Protein AF-A0A6G3U3R5-F1 (afdb_monomer)

Organism: NCBI:txid2706093

pLDDT: mean 96.9, std 4.23, range [70.69, 98.62]

InterPro domains:
  IPR019261 Microbial-type PARG, catalytic domain [PF10021] (9-45)

Solvent-accessible surface area (backbone atoms only — not comparable to full-atom value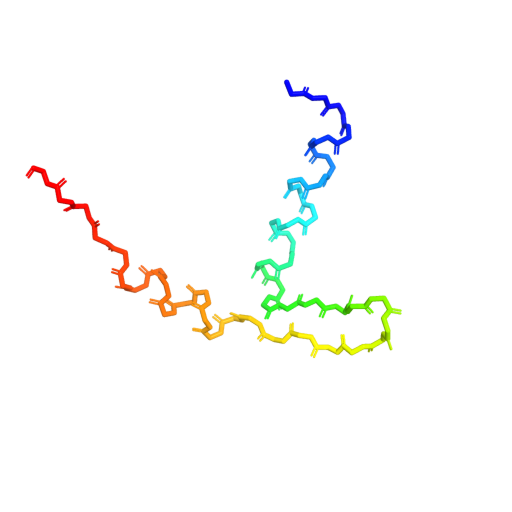s): 2874 Å² total; per-residue (Å²): 136,52,74,68,56,53,52,53,49,52,52,50,54,50,30,60,75,68,24,33,50,69,46,97,90,68,48,78,47,81,42,40,70,59,53,49,51,50,61,74,65,63,78,88,84,132

Mean predicted aligned error: 2.87 Å

Structure (mmCIF, N/CA/C/O backbone):
data_AF-A0A6G3U3R5-F1
#
_entry.id   AF-A0A6G3U3R5-F1
#
loop_
_atom_site.group_PDB
_atom_site.id
_atom_site.type_symbol
_atom_site.label_atom_id
_atom_site.label_alt_id
_atom_site.label_comp_id
_atom_site.label_asym_id
_atom_site.label_entity_id
_atom_site.label_seq_id
_atom_site.pdbx_PDB_ins_code
_atom_site.Cartn_x
_atom_site.Cartn_y
_atom_site.Cartn_z
_atom_site.occupancy
_atom_site.B_iso_or_equiv
_atom_site.auth_seq_id
_atom_site.auth_comp_id
_atom_site.auth_asym_id
_atom_site.auth_atom_id
_atom_site.pdbx_PDB_model_num
ATOM 1 N N . MET A 1 1 ? 2.550 18.997 7.596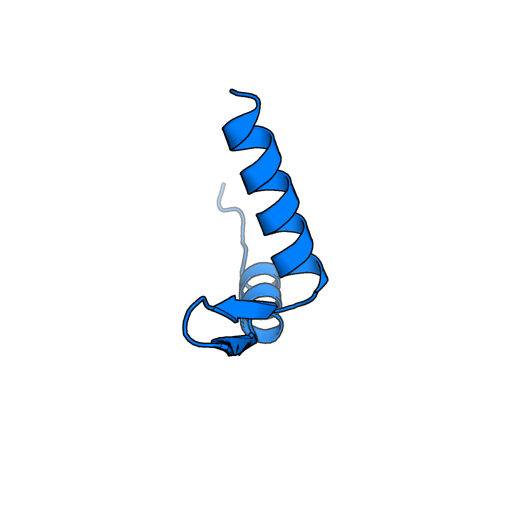 1.00 70.69 1 MET A N 1
ATOM 2 C CA . MET A 1 1 ? 1.898 17.678 7.792 1.00 70.69 1 MET A CA 1
ATOM 3 C C . MET A 1 1 ? 0.955 17.748 8.996 1.00 70.69 1 MET A C 1
ATOM 5 O O . MET A 1 1 ? 1.419 18.094 10.079 1.00 70.69 1 MET A O 1
ATOM 9 N N . SER A 1 2 ? -0.349 17.491 8.836 1.00 95.88 2 SER A N 1
ATOM 10 C CA . SER A 1 2 ? -1.334 17.565 9.937 1.00 95.88 2 SER A CA 1
ATOM 11 C C . SER A 1 2 ? -1.336 16.297 10.803 1.00 95.88 2 SER A C 1
ATOM 13 O O . SER A 1 2 ? -0.820 15.258 10.389 1.00 95.88 2 SER A O 1
ATOM 15 N N . ALA A 1 3 ? -1.933 16.359 12.000 1.00 95.00 3 ALA A N 1
ATOM 16 C CA . ALA A 1 3 ? -2.094 15.187 12.871 1.00 95.00 3 ALA A CA 1
ATOM 17 C C . ALA A 1 3 ? -2.853 14.046 12.171 1.00 95.00 3 ALA A C 1
ATOM 19 O O . ALA A 1 3 ? -2.442 12.892 12.254 1.00 95.00 3 ALA A O 1
ATOM 20 N N . ARG A 1 4 ? -3.889 14.391 11.394 1.00 97.00 4 ARG A N 1
ATOM 21 C CA . ARG A 1 4 ? -4.641 13.445 10.560 1.00 97.00 4 ARG A CA 1
ATOM 22 C C . ARG A 1 4 ? -3.741 12.717 9.561 1.00 97.00 4 ARG A C 1
ATOM 24 O O . ARG A 1 4 ? -3.792 11.497 9.480 1.00 97.00 4 ARG A O 1
ATOM 31 N N . LEU A 1 5 ? -2.911 13.450 8.815 1.00 97.62 5 LEU A N 1
ATOM 32 C CA . LEU A 1 5 ? -2.043 12.842 7.800 1.00 97.62 5 LEU A CA 1
ATOM 33 C C . LEU A 1 5 ? -0.972 11.936 8.419 1.00 97.62 5 LEU A C 1
ATOM 35 O O . LEU A 1 5 ? -0.640 10.913 7.833 1.00 97.62 5 LEU A O 1
ATOM 39 N N . ARG A 1 6 ? -0.466 12.267 9.615 1.00 97.56 6 ARG A N 1
ATOM 40 C CA . ARG A 1 6 ? 0.460 11.383 10.344 1.00 97.56 6 ARG A CA 1
ATOM 41 C C . ARG A 1 6 ? -0.200 10.081 10.795 1.00 97.56 6 ARG A C 1
ATOM 43 O O . ARG A 1 6 ? 0.451 9.046 10.756 1.00 97.56 6 ARG A O 1
ATOM 50 N N . GLY A 1 7 ? -1.471 10.133 11.198 1.00 97.62 7 GLY A N 1
ATOM 51 C CA . GLY A 1 7 ? -2.248 8.927 11.495 1.00 97.62 7 GLY A CA 1
ATOM 52 C C . GLY A 1 7 ? -2.342 8.011 10.275 1.00 97.62 7 GLY A C 1
ATOM 53 O O . GLY A 1 7 ? -1.927 6.862 10.342 1.00 97.62 7 GLY A O 1
ATOM 54 N N . LEU A 1 8 ? -2.756 8.569 9.134 1.00 97.31 8 LEU A N 1
ATOM 55 C CA . LEU A 1 8 ? -2.887 7.813 7.882 1.00 97.31 8 LEU A CA 1
ATOM 56 C C . LEU A 1 8 ? -1.561 7.216 7.392 1.00 97.31 8 LEU A C 1
ATOM 58 O O . LEU A 1 8 ? -1.547 6.101 6.873 1.00 97.31 8 LEU A O 1
ATOM 62 N N . ALA A 1 9 ? -0.452 7.939 7.558 1.00 97.75 9 ALA A N 1
ATOM 63 C CA . ALA A 1 9 ? 0.870 7.425 7.211 1.00 97.75 9 ALA A CA 1
ATOM 64 C C . ALA A 1 9 ? 1.216 6.183 8.044 1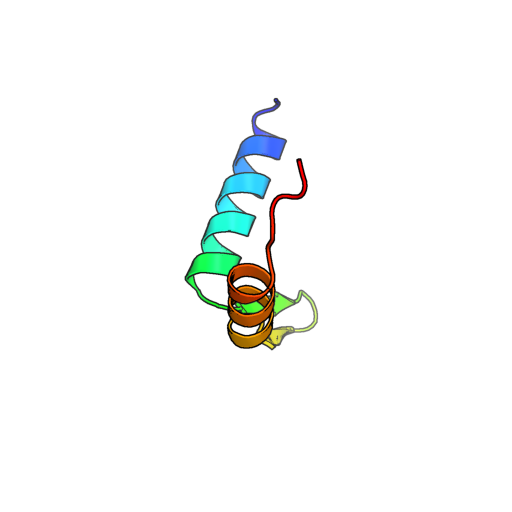.00 97.75 9 ALA A C 1
ATOM 66 O O . ALA A 1 9 ? 1.565 5.151 7.480 1.00 97.75 9 ALA A O 1
ATOM 67 N N . ARG A 1 10 ? 1.017 6.249 9.367 1.00 98.06 10 ARG A N 1
ATOM 68 C CA . ARG A 1 10 ? 1.285 5.118 10.263 1.00 98.06 10 ARG A CA 1
ATOM 69 C C . ARG A 1 10 ? 0.380 3.919 9.979 1.00 98.06 10 ARG A C 1
ATOM 71 O O . ARG A 1 10 ? 0.840 2.784 10.014 1.00 98.06 10 ARG A O 1
ATOM 78 N N . ASP A 1 11 ? -0.888 4.157 9.658 1.00 97.50 11 ASP A N 1
ATOM 79 C CA . ASP A 1 11 ? -1.801 3.079 9.269 1.00 97.50 11 ASP A CA 1
ATOM 80 C C . ASP A 1 11 ? -1.344 2.408 7.967 1.00 97.50 11 ASP A C 1
ATOM 82 O O . ASP A 1 11 ? -1.356 1.184 7.862 1.00 97.50 11 ASP A O 1
ATOM 86 N N . THR A 1 12 ? -0.863 3.192 7.000 1.00 97.88 12 THR A N 1
ATOM 87 C CA . THR A 1 12 ? -0.319 2.663 5.740 1.00 97.88 12 THR A CA 1
ATOM 88 C C . THR A 1 12 ? 0.945 1.833 5.977 1.00 97.88 12 THR A C 1
ATOM 90 O O . THR A 1 12 ? 1.071 0.744 5.421 1.00 97.88 12 THR A O 1
ATOM 93 N N . GLU A 1 13 ? 1.855 2.299 6.836 1.00 98.38 13 GLU A N 1
ATOM 94 C CA . GLU A 1 13 ? 3.047 1.541 7.243 1.00 98.38 13 GLU A CA 1
ATOM 95 C C . GLU A 1 13 ? 2.664 0.197 7.878 1.00 98.38 13 GLU A C 1
ATOM 97 O O . GLU A 1 13 ? 3.217 -0.840 7.510 1.00 98.38 13 GLU A O 1
ATOM 102 N N . ASN A 1 14 ? 1.661 0.190 8.762 1.00 98.38 14 ASN A N 1
ATOM 103 C CA . ASN A 1 14 ? 1.156 -1.033 9.386 1.00 98.38 14 ASN A CA 1
ATOM 104 C C . ASN A 1 14 ? 0.564 -2.010 8.359 1.00 98.38 14 ASN A C 1
ATOM 106 O O . ASN A 1 14 ? 0.794 -3.212 8.461 1.00 98.38 14 ASN A O 1
ATOM 110 N N . ILE A 1 15 ? -0.171 -1.512 7.360 1.00 98.44 15 ILE A N 1
ATOM 111 C CA . ILE A 1 15 ? -0.737 -2.335 6.278 1.00 98.44 15 ILE A CA 1
ATOM 112 C C . ILE A 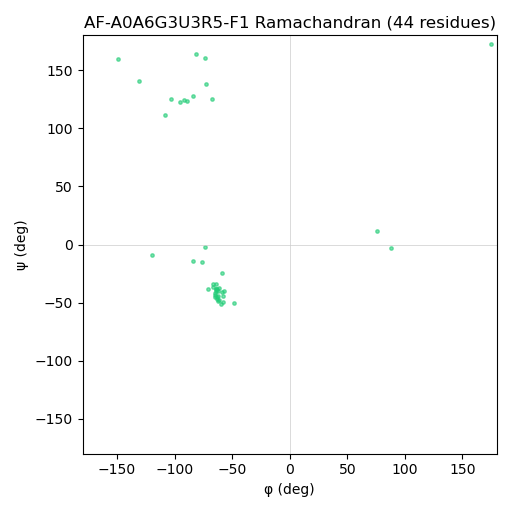1 15 ? 0.373 -3.010 5.465 1.00 98.44 15 ILE A C 1
A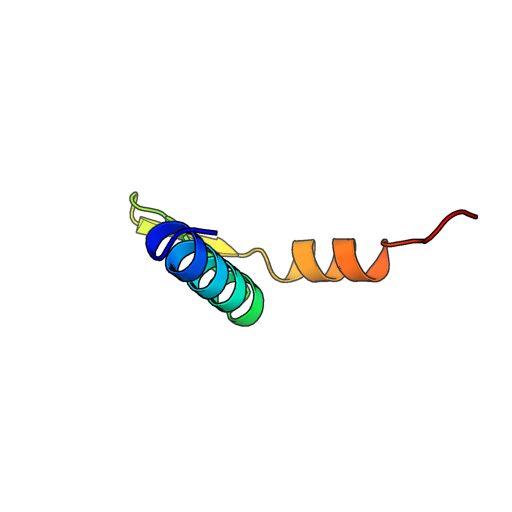TOM 114 O O . ILE A 1 15 ? 0.282 -4.201 5.162 1.00 98.44 15 ILE A O 1
ATOM 118 N N . VAL A 1 16 ? 1.431 -2.267 5.126 1.00 98.31 16 VAL A N 1
ATOM 119 C CA . VAL A 1 16 ? 2.585 -2.809 4.395 1.00 98.31 16 VAL A CA 1
ATOM 120 C C . VAL A 1 16 ? 3.310 -3.858 5.239 1.00 98.31 16 VAL A C 1
ATOM 122 O O . VAL A 1 16 ? 3.585 -4.944 4.735 1.00 98.31 16 VAL A O 1
ATOM 125 N N . ALA A 1 17 ? 3.544 -3.582 6.526 1.00 98.12 17 ALA A N 1
ATOM 126 C CA . ALA A 1 17 ? 4.188 -4.519 7.448 1.00 98.12 17 ALA A CA 1
ATOM 127 C C . ALA A 1 17 ? 3.367 -5.802 7.673 1.00 98.12 17 ALA A C 1
ATOM 129 O O . ALA A 1 17 ? 3.931 -6.891 7.754 1.00 98.12 17 ALA A O 1
ATOM 130 N N . ALA A 1 18 ? 2.038 -5.691 7.743 1.00 98.06 18 ALA A N 1
ATOM 131 C CA . ALA A 1 18 ? 1.129 -6.831 7.858 1.00 98.06 18 ALA A CA 1
ATOM 132 C C . ALA A 1 18 ? 0.941 -7.592 6.532 1.00 98.06 18 ALA A C 1
ATOM 134 O O . ALA A 1 18 ? 0.412 -8.703 6.525 1.00 98.06 18 ALA A O 1
ATOM 135 N N . GLY A 1 19 ? 1.343 -7.005 5.400 1.00 98.56 19 GLY A N 1
ATOM 136 C CA . GLY A 1 19 ? 1.213 -7.613 4.079 1.00 98.56 19 GLY A CA 1
ATOM 137 C C . GLY A 1 19 ? -0.206 -7.586 3.499 1.00 98.56 19 GLY A C 1
ATOM 138 O O . GLY A 1 19 ? -0.474 -8.251 2.491 1.00 98.56 19 GLY A O 1
ATOM 139 N N . GLY A 1 20 ? -1.119 -6.825 4.100 1.00 98.12 20 GLY A N 1
ATOM 140 C CA . GLY A 1 20 ? -2.520 -6.778 3.703 1.00 98.12 20 GLY A CA 1
ATOM 141 C C . GLY A 1 20 ? -3.393 -5.934 4.623 1.00 98.12 20 GLY A C 1
ATOM 142 O O . GLY A 1 20 ? -2.961 -5.462 5.672 1.00 98.12 20 GLY A O 1
ATOM 143 N N . TYR A 1 21 ? -4.642 -5.732 4.210 1.00 98.12 21 TYR A N 1
ATOM 144 C CA . TYR A 1 21 ? -5.647 -5.009 4.986 1.00 98.12 21 TYR A CA 1
ATOM 145 C C . TYR A 1 21 ? -7.049 -5.544 4.716 1.00 98.12 21 TYR A C 1
ATOM 147 O O . TYR A 1 21 ? -7.309 -6.169 3.687 1.00 98.12 21 TYR A O 1
ATOM 155 N N . ARG A 1 22 ? -7.974 -5.268 5.637 1.00 98.00 22 ARG A N 1
ATOM 156 C CA . ARG A 1 22 ? -9.397 -5.545 5.449 1.00 98.00 22 ARG A CA 1
ATOM 157 C C . ARG A 1 22 ? -10.099 -4.290 4.946 1.00 98.00 22 ARG A C 1
ATOM 159 O O . ARG A 1 22 ? -10.028 -3.245 5.588 1.00 98.00 22 ARG A O 1
ATOM 166 N N . ALA A 1 23 ? -10.756 -4.389 3.800 1.00 96.06 23 ALA A N 1
ATOM 167 C CA . ALA A 1 23 ? -11.554 -3.308 3.249 1.00 96.06 23 ALA A CA 1
ATOM 168 C C . ALA A 1 23 ? -12.868 -3.132 4.042 1.00 96.06 23 ALA A C 1
ATOM 170 O O . ALA A 1 23 ? -13.291 -4.050 4.753 1.00 96.06 23 ALA A O 1
ATOM 171 N N . PRO A 1 24 ? -13.536 -1.966 3.940 1.00 96.44 24 PRO A N 1
ATOM 172 C CA . PRO A 1 24 ? -14.795 -1.709 4.647 1.00 96.44 24 PRO A CA 1
ATOM 173 C C . PRO A 1 24 ? -15.928 -2.688 4.305 1.00 96.44 24 PRO A C 1
ATOM 175 O O . PRO A 1 24 ? -16.812 -2.906 5.127 1.00 96.44 24 PRO A O 1
ATOM 178 N N . ASP A 1 25 ? -15.888 -3.306 3.121 1.00 96.38 25 ASP A N 1
ATOM 179 C CA . ASP A 1 25 ? -16.806 -4.377 2.699 1.00 96.38 25 ASP A CA 1
ATOM 180 C C . ASP A 1 25 ? -16.518 -5.728 3.389 1.00 96.38 25 ASP A C 1
ATOM 182 O O . ASP A 1 25 ? -17.219 -6.715 3.179 1.00 96.38 25 ASP A O 1
ATOM 186 N N . GLY A 1 26 ? -15.481 -5.778 4.226 1.00 97.06 26 GLY A N 1
ATOM 187 C CA . GLY A 1 26 ? -15.051 -6.946 4.970 1.00 97.06 26 GLY A CA 1
ATOM 188 C C . GLY A 1 26 ? -14.066 -7.844 4.224 1.00 97.06 26 GLY A C 1
ATOM 189 O O . GLY A 1 26 ? -13.605 -8.809 4.838 1.00 97.06 26 GLY A O 1
ATOM 190 N N . ARG A 1 27 ? -13.716 -7.545 2.968 1.00 98.00 27 ARG A N 1
ATOM 191 C CA . ARG A 1 27 ? -12.784 -8.338 2.158 1.00 98.00 27 ARG A CA 1
ATOM 192 C C . ARG A 1 27 ? -11.344 -8.163 2.628 1.00 98.00 27 ARG A C 1
ATOM 194 O O . ARG A 1 27 ? -10.902 -7.050 2.895 1.00 98.00 27 ARG A O 1
ATOM 201 N N . GLU A 1 28 ? -10.586 -9.255 2.672 1.00 97.94 28 GLU A N 1
ATOM 202 C CA . GLU A 1 28 ? -9.137 -9.200 2.872 1.00 97.94 28 GLU A CA 1
ATOM 203 C C . GLU A 1 28 ? -8.415 -8.951 1.539 1.00 97.94 28 GLU A C 1
ATOM 205 O O . GLU A 1 28 ? -8.610 -9.672 0.559 1.00 97.94 28 GLU A O 1
ATOM 210 N N . HIS A 1 29 ? -7.554 -7.937 1.515 1.00 98.06 29 HIS A N 1
ATOM 211 C CA . HIS A 1 29 ? -6.649 -7.635 0.415 1.00 98.06 29 HIS A CA 1
ATOM 212 C C . HIS A 1 29 ? -5.225 -7.973 0.834 1.00 98.06 29 HIS A C 1
ATOM 214 O O . HIS A 1 29 ? -4.643 -7.287 1.673 1.00 98.06 29 HIS A O 1
ATOM 220 N N . ARG A 1 30 ? -4.644 -9.008 0.223 1.00 98.38 30 ARG A N 1
ATOM 221 C CA . ARG A 1 30 ? -3.229 -9.342 0.409 1.00 98.38 30 ARG A CA 1
ATOM 222 C C . ARG A 1 30 ? -2.393 -8.602 -0.624 1.00 98.38 30 ARG A C 1
ATOM 224 O O . ARG A 1 30 ? -2.629 -8.745 -1.821 1.00 98.38 30 ARG A O 1
ATOM 231 N N . ILE A 1 31 ? -1.421 -7.829 -0.156 1.00 98.31 31 ILE A N 1
ATOM 232 C CA . ILE A 1 31 ? -0.543 -7.008 -0.999 1.00 98.31 31 ILE A CA 1
ATOM 233 C C . ILE A 1 31 ? 0.936 -7.377 -0.862 1.00 98.31 31 ILE A C 1
ATOM 235 O O . ILE A 1 31 ? 1.730 -6.904 -1.665 1.00 98.31 31 ILE A O 1
ATOM 239 N N . ALA A 1 32 ? 1.312 -8.233 0.097 1.00 98.50 32 ALA A N 1
ATOM 240 C CA . ALA A 1 32 ? 2.707 -8.580 0.390 1.00 98.50 32 ALA A CA 1
ATOM 241 C C . ALA A 1 32 ? 3.519 -8.953 -0.861 1.00 98.50 32 ALA A C 1
ATOM 243 O O . ALA A 1 32 ? 4.566 -8.371 -1.113 1.00 98.50 32 ALA A O 1
ATOM 244 N N . ALA A 1 33 ? 3.000 -9.861 -1.694 1.00 98.44 33 ALA A N 1
ATOM 245 C CA . ALA A 1 33 ? 3.689 -10.286 -2.913 1.00 98.44 33 ALA A CA 1
ATOM 246 C C . ALA A 1 33 ? 3.883 -9.136 -3.918 1.00 98.44 33 ALA A C 1
ATOM 248 O O . ALA A 1 33 ? 4.928 -9.038 -4.552 1.00 98.44 33 ALA A O 1
ATOM 249 N N . ALA A 1 34 ? 2.895 -8.246 -4.046 1.00 98.50 34 ALA A N 1
ATOM 250 C CA . ALA A 1 34 ? 2.993 -7.086 -4.926 1.00 98.50 34 ALA A CA 1
ATOM 251 C C . ALA A 1 34 ? 3.988 -6.046 -4.386 1.00 98.50 34 ALA A C 1
ATOM 253 O O . ALA A 1 34 ? 4.741 -5.460 -5.159 1.00 98.50 34 ALA A O 1
ATOM 254 N N . VAL A 1 35 ? 4.014 -5.844 -3.065 1.00 98.50 35 VAL A N 1
ATOM 255 C CA . VAL A 1 35 ? 4.986 -4.972 -2.393 1.00 98.50 35 VAL A CA 1
ATOM 256 C C . VAL A 1 35 ? 6.406 -5.499 -2.587 1.00 98.50 35 VAL A C 1
ATOM 258 O O . VAL A 1 35 ? 7.281 -4.726 -2.973 1.00 98.50 35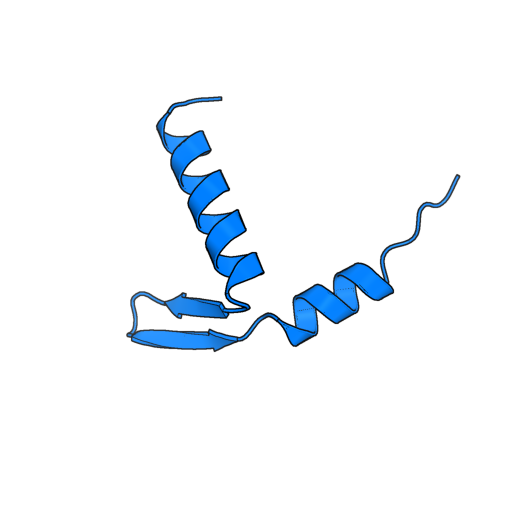 VAL A O 1
ATOM 261 N N . GLU A 1 36 ? 6.640 -6.798 -2.383 1.00 98.56 36 GLU A N 1
ATOM 262 C CA . GLU A 1 36 ? 7.962 -7.396 -2.596 1.00 98.56 36 GLU A CA 1
ATOM 263 C C . GLU A 1 36 ? 8.396 -7.291 -4.058 1.00 98.56 36 GLU A C 1
ATOM 265 O O . GLU A 1 36 ? 9.498 -6.819 -4.326 1.00 98.56 36 GLU A O 1
ATOM 270 N N . ALA A 1 37 ? 7.511 -7.594 -5.011 1.00 98.62 37 ALA A N 1
ATOM 271 C CA . ALA A 1 37 ? 7.813 -7.433 -6.431 1.00 98.62 37 ALA A CA 1
ATOM 272 C C . ALA A 1 37 ? 8.168 -5.977 -6.792 1.00 98.62 37 ALA A C 1
ATOM 274 O O . ALA A 1 37 ? 9.111 -5.728 -7.545 1.00 98.62 37 ALA A O 1
ATOM 275 N N . ALA A 1 38 ? 7.450 -4.994 -6.236 1.00 98.38 38 ALA A N 1
ATOM 276 C CA . ALA A 1 38 ? 7.759 -3.580 -6.442 1.00 98.38 38 ALA A CA 1
ATOM 277 C C . ALA A 1 38 ? 9.124 -3.205 -5.842 1.00 98.38 38 ALA A C 1
ATOM 279 O O . ALA A 1 38 ? 9.911 -2.501 -6.480 1.00 98.38 38 ALA A O 1
ATOM 280 N N . ARG A 1 39 ? 9.434 -3.705 -4.641 1.0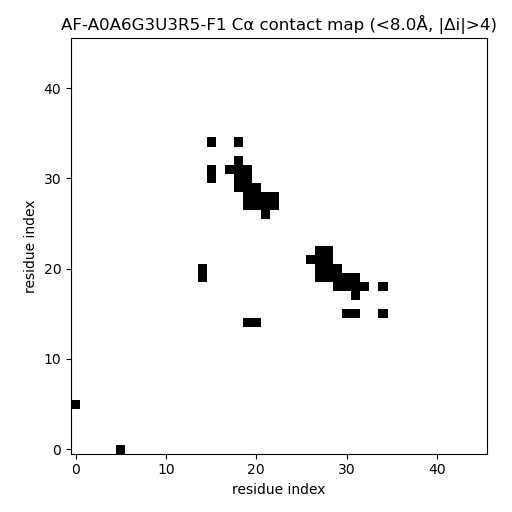0 97.81 39 ARG A N 1
ATOM 281 C CA . ARG A 1 39 ? 10.724 -3.492 -3.975 1.00 97.81 39 ARG A CA 1
ATOM 282 C C . ARG A 1 39 ? 11.873 -4.081 -4.790 1.00 97.81 39 ARG A C 1
ATOM 284 O O . ARG A 1 39 ? 12.849 -3.385 -5.057 1.00 97.81 39 ARG A O 1
ATOM 291 N N . GLU A 1 40 ? 11.735 -5.325 -5.239 1.00 98.56 40 GLU A N 1
ATOM 292 C CA . GLU A 1 40 ? 12.718 -6.021 -6.074 1.00 98.56 40 GLU A CA 1
ATOM 293 C C . GLU A 1 40 ? 12.902 -5.364 -7.445 1.00 98.56 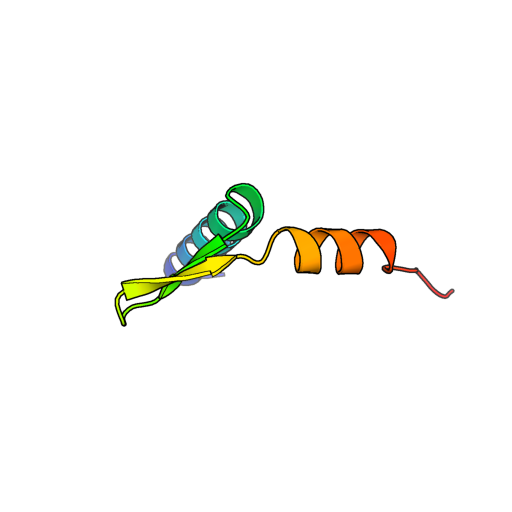40 GLU A C 1
ATOM 295 O O . GLU A 1 40 ? 14.014 -5.354 -7.979 1.00 98.56 40 GLU A O 1
ATOM 300 N N . GLY A 1 41 ? 11.834 -4.797 -8.010 1.00 98.12 41 GLY A N 1
ATOM 301 C CA . GLY A 1 41 ? 11.838 -4.122 -9.308 1.00 98.12 41 GLY A CA 1
ATOM 302 C C . GLY A 1 41 ? 12.293 -2.660 -9.275 1.00 98.12 41 GLY A C 1
ATOM 303 O O . GLY A 1 41 ? 12.593 -2.097 -10.326 1.00 98.12 41 GLY A O 1
ATOM 304 N N . THR A 1 42 ? 12.377 -2.029 -8.100 1.00 98.06 42 THR A N 1
ATOM 305 C CA . THR A 1 42 ? 12.742 -0.609 -7.986 1.00 98.06 42 THR A CA 1
ATOM 306 C C . THR A 1 42 ? 14.196 -0.383 -8.406 1.00 98.06 42 THR A C 1
ATOM 308 O O . THR A 1 42 ? 15.120 -1.010 -7.884 1.00 98.06 42 THR A O 1
ATOM 311 N N . ARG A 1 43 ? 14.422 0.526 -9.361 1.00 98.00 43 ARG A N 1
ATOM 312 C CA . ARG A 1 43 ? 15.753 0.910 -9.855 1.00 98.00 43 ARG A CA 1
ATOM 313 C C . ARG A 1 43 ? 15.882 2.429 -9.881 1.00 98.00 43 ARG A C 1
ATOM 315 O O . ARG A 1 43 ? 14.936 3.122 -10.245 1.00 98.00 43 ARG A O 1
ATOM 322 N N . LEU A 1 44 ? 17.059 2.926 -9.511 1.00 96.44 44 LEU A N 1
ATOM 323 C CA . LEU A 1 44 ? 17.433 4.324 -9.696 1.00 96.44 44 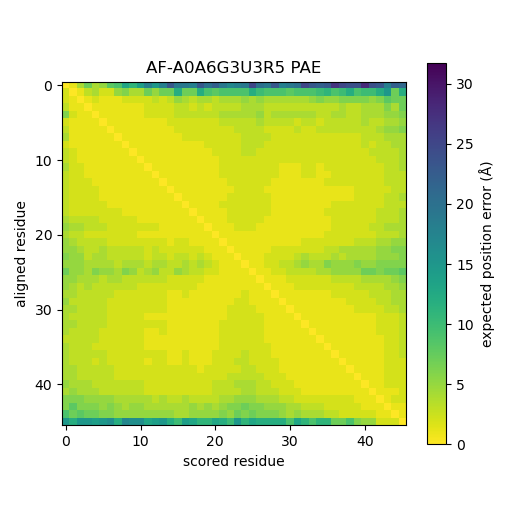LEU A CA 1
ATOM 324 C C . LEU A 1 44 ? 18.134 4.454 -11.050 1.00 96.44 44 LEU A C 1
ATOM 326 O O . LEU A 1 44 ? 19.119 3.760 -11.298 1.00 96.44 44 LEU A O 1
ATOM 330 N N . PHE A 1 45 ? 17.624 5.333 -11.904 1.00 92.75 45 PHE A N 1
ATOM 331 C CA . PHE A 1 45 ? 18.286 5.736 -13.140 1.00 92.75 45 PHE A CA 1
ATOM 332 C C . PHE A 1 45 ? 18.900 7.116 -12.903 1.00 92.75 45 PHE A C 1
ATOM 334 O O . PHE A 1 45 ? 18.206 8.012 -12.420 1.00 92.75 45 PHE A O 1
ATOM 341 N N . GLY A 1 46 ? 20.205 7.232 -13.148 1.00 89.31 46 GLY A N 1
ATOM 342 C CA . GLY A 1 46 ? 20.980 8.470 -13.027 1.00 89.31 46 GLY A CA 1
ATOM 343 C C . GLY A 1 46 ? 21.183 9.152 -14.366 1.00 89.31 46 GLY A C 1
ATOM 344 O O . GLY A 1 46 ? 21.085 8.448 -15.397 1.00 89.31 46 GLY A O 1
#

Sequence (46 aa):
MSARLRGLARDTENIVAAGGYRAPDGREHRIAAAVEAAREGTRLFG

Foldseek 3Di:
DDPVVVVVVVVVVVCQVVQWDQDPVRDIDGRPVVSVVCVVPDDDDD

Nearest PDB structures (foldseek):
  3sih-assembly1_A  TM=9.898E-01  e=1.429E-01  Thermomonospora curvata DSM 43183
  3sii-assembly1_A  TM=9.899E-01  e=2.371E-01  Thermomonospora curvata DSM 43183
  5xga-assembly1_A  TM=5.130E-01  e=3.441E+00  Escherichia coli K-12

Secondary structure (DSSP, 8-state):
--HHHHHHHHHHHHHHHHTEEE-TTS-EEE-HHHHHHHHHH-----

Radius of gyration: 13.59 Å; Cα contacts (8 Å, |Δi|>4): 25; chains: 1; bounding box: 38×28×26 Å